Protein AF-A0A661YKF1-F1 (afdb_monomer_lite)

Secondary structure (DSSP, 8-state):
----------HHHHHHHHTTHHHHHHHHHHHHIIIIIIIHHHHHHTT---SS-HHHHHHHHHHHHHHHHHHHHHHHHHHHHHHHHH-TT--TTSSSS-HHHHHHHHHHHHHHHHHH-

Structure (mmCIF, N/CA/C/O backbone):
data_AF-A0A661YKF1-F1
#
_entry.id   AF-A0A661YKF1-F1
#
loop_
_atom_site.group_PDB
_atom_site.id
_atom_site.type_symbol
_atom_site.label_atom_id
_atom_site.label_alt_id
_atom_site.label_comp_id
_atom_site.label_asym_id
_atom_site.label_entity_id
_atom_site.label_seq_id
_atom_site.pdbx_PDB_ins_code
_atom_site.Cartn_x
_atom_site.Cartn_y
_atom_site.Cartn_z
_atom_site.occupancy
_atom_site.B_iso_or_equiv
_atom_site.auth_seq_id
_atom_site.auth_comp_id
_atom_site.auth_asym_id
_atom_site.auth_atom_id
_atom_site.pdbx_PDB_model_num
ATOM 1 N N . MET A 1 1 ? -16.168 24.202 39.001 1.00 38.59 1 MET A N 1
ATOM 2 C CA . MET A 1 1 ? -15.885 24.935 37.750 1.00 38.59 1 MET A CA 1
ATOM 3 C C . MET A 1 1 ? -15.503 23.914 36.685 1.00 38.59 1 MET A C 1
ATOM 5 O O . MET A 1 1 ? -14.381 23.431 36.672 1.00 38.59 1 MET A O 1
ATOM 9 N N . MET A 1 2 ? -16.495 23.472 35.905 1.00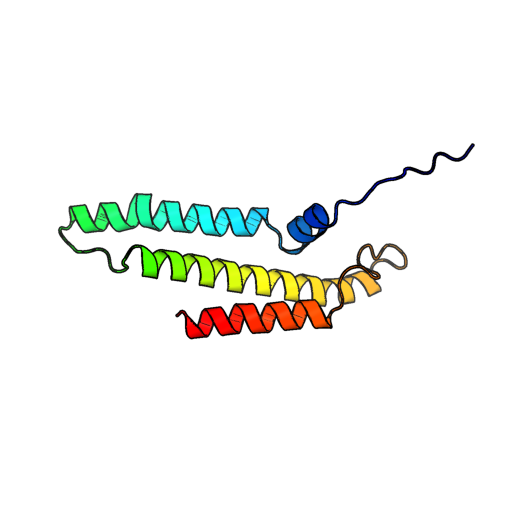 38.31 2 MET A N 1
ATOM 10 C CA . MET A 1 2 ? -16.339 22.544 34.778 1.00 38.31 2 MET A CA 1
ATOM 11 C C . MET A 1 2 ? -15.680 23.277 33.607 1.00 38.31 2 MET A C 1
ATOM 13 O O . MET A 1 2 ? -16.211 24.288 33.158 1.00 38.31 2 MET A O 1
ATOM 17 N N . MET A 1 3 ? -14.595 22.734 33.058 1.00 36.78 3 MET A N 1
ATOM 18 C CA . MET A 1 3 ? -14.245 22.964 31.657 1.00 36.78 3 MET A CA 1
ATOM 19 C C . MET A 1 3 ? -14.513 21.666 30.902 1.00 36.78 3 MET A C 1
ATOM 21 O O . MET A 1 3 ? -13.732 20.718 30.953 1.00 36.78 3 MET A O 1
ATOM 25 N N . LEU A 1 4 ? -15.662 21.615 30.230 1.00 48.91 4 LEU A N 1
ATOM 26 C CA . LEU A 1 4 ? -15.948 20.609 29.217 1.00 48.91 4 LEU A CA 1
ATOM 27 C C . LEU A 1 4 ? -15.014 20.883 28.032 1.00 48.91 4 LEU A C 1
ATOM 29 O O . LEU A 1 4 ? -15.245 21.803 27.248 1.00 48.91 4 LEU A O 1
ATOM 33 N N . SER A 1 5 ? -13.934 20.104 27.931 1.00 42.84 5 SER A N 1
ATOM 34 C CA . SER A 1 5 ? -13.080 20.063 26.744 1.00 42.84 5 SER A CA 1
ATOM 35 C C . SER A 1 5 ? -13.902 19.511 25.583 1.00 42.84 5 SER A C 1
ATOM 37 O O . SER A 1 5 ? -14.094 18.305 25.421 1.00 42.84 5 SER A O 1
ATOM 39 N N . ASN A 1 6 ? -14.450 20.439 24.808 1.00 51.69 6 ASN A N 1
ATOM 40 C CA . ASN A 1 6 ? -15.231 20.195 23.612 1.00 51.69 6 ASN A CA 1
ATOM 41 C C . ASN A 1 6 ? -14.275 19.801 22.471 1.00 51.69 6 ASN A C 1
ATOM 43 O O . ASN A 1 6 ? -13.967 20.585 21.575 1.00 51.69 6 ASN A O 1
ATOM 47 N N . GLY A 1 7 ? -13.731 18.587 22.541 1.00 47.41 7 GLY A N 1
ATOM 48 C CA . GLY A 1 7 ? -12.889 18.022 21.497 1.00 47.41 7 GLY A CA 1
ATOM 49 C C . GLY A 1 7 ? -13.755 17.456 20.381 1.00 47.41 7 GLY A C 1
ATOM 50 O O . GLY A 1 7 ? -14.139 16.288 20.439 1.00 47.41 7 GLY A O 1
ATOM 51 N N . ARG A 1 8 ? -14.048 18.253 19.343 1.00 51.28 8 ARG A N 1
ATOM 52 C CA . ARG A 1 8 ? -14.539 17.722 18.060 1.00 51.28 8 ARG A CA 1
ATOM 53 C C . ARG A 1 8 ? -13.501 16.729 17.532 1.00 51.28 8 ARG A C 1
ATOM 55 O O . ARG A 1 8 ? -12.512 17.096 16.905 1.00 51.28 8 ARG A O 1
ATOM 62 N N . SER A 1 9 ? -13.701 15.457 17.853 1.00 55.50 9 SER A N 1
ATOM 63 C CA . SER A 1 9 ? -12.900 14.350 17.356 1.00 55.50 9 SER A CA 1
ATOM 64 C C . SER A 1 9 ? -13.150 14.247 15.853 1.00 55.50 9 SER A C 1
ATOM 66 O O . SER A 1 9 ? -14.203 13.783 15.425 1.00 55.50 9 SER A O 1
ATOM 68 N N . ASN A 1 10 ? -12.208 14.748 15.051 1.00 57.06 10 ASN A N 1
ATOM 69 C CA . ASN A 1 10 ? -12.276 14.675 13.594 1.00 57.06 10 ASN A CA 1
ATOM 70 C C . ASN A 1 10 ? -12.328 13.198 13.178 1.00 57.06 10 ASN A C 1
ATOM 72 O O . ASN A 1 10 ? -11.313 12.507 13.275 1.00 57.06 10 ASN A O 1
ATOM 76 N N . SER A 1 11 ? -13.487 12.717 12.704 1.00 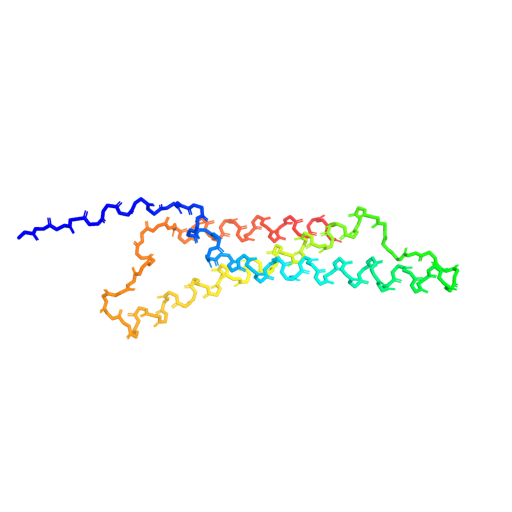59.69 11 SER A N 1
ATOM 77 C CA . SER A 1 11 ? -13.698 11.313 12.310 1.00 59.69 11 SER A CA 1
ATOM 78 C C . SER A 1 11 ? -12.582 10.774 11.412 1.00 59.69 11 SER A C 1
ATOM 80 O O . SER A 1 11 ? -12.149 9.642 11.594 1.00 59.69 11 SER A O 1
ATOM 82 N N . VAL A 1 12 ? -12.041 11.601 10.514 1.00 59.94 12 VAL A N 1
ATOM 83 C CA . VAL A 1 12 ? -10.937 11.244 9.607 1.00 59.94 12 VAL A CA 1
ATOM 84 C C . VAL A 1 12 ? -9.654 10.855 10.356 1.00 59.94 12 VAL A C 1
ATOM 86 O O . VAL A 1 12 ? -9.022 9.866 10.000 1.00 59.94 12 VAL A O 1
ATOM 89 N N . LYS A 1 13 ? -9.281 11.563 11.435 1.00 61.12 13 LYS A N 1
ATOM 90 C CA . LYS A 1 13 ? -8.098 11.209 12.248 1.00 61.12 13 LYS A CA 1
ATOM 91 C C . LYS A 1 13 ? -8.258 9.853 12.931 1.00 61.12 13 LYS A C 1
ATOM 93 O O . LYS A 1 13 ? -7.291 9.100 13.001 1.00 61.12 13 LYS A O 1
ATOM 98 N N . ASN A 1 14 ? -9.471 9.521 13.368 1.00 61.16 14 ASN A N 1
ATOM 99 C CA . ASN A 1 14 ? -9.746 8.226 13.989 1.00 61.16 14 ASN A CA 1
ATOM 100 C C . ASN A 1 14 ? -9.609 7.086 12.969 1.00 61.16 14 ASN A C 1
ATOM 102 O O . ASN A 1 14 ? -8.966 6.085 13.265 1.00 61.16 14 ASN A O 1
ATOM 106 N N . TRP A 1 15 ? -10.129 7.262 11.749 1.00 59.81 15 TRP A N 1
ATOM 107 C CA . TRP A 1 15 ? -9.975 6.282 10.667 1.00 59.81 15 TRP A CA 1
ATOM 108 C C . TRP A 1 15 ? -8.514 6.087 10.237 1.00 59.81 15 TRP A C 1
ATOM 110 O O . TRP A 1 15 ? -8.082 4.954 10.041 1.00 59.81 15 TRP A O 1
ATOM 120 N N . MET A 1 16 ? -7.726 7.164 10.152 1.00 59.78 16 MET A N 1
ATOM 121 C CA . MET A 1 16 ? -6.294 7.076 9.827 1.00 59.78 16 MET A CA 1
ATOM 122 C C . MET A 1 16 ? -5.485 6.340 10.906 1.00 59.78 16 MET A C 1
ATOM 124 O O . MET A 1 16 ? -4.537 5.627 10.579 1.00 59.78 16 MET A O 1
ATOM 128 N N . SER A 1 17 ? -5.859 6.485 12.180 1.00 61.97 17 SER A N 1
ATOM 129 C CA . SER A 1 17 ? -5.229 5.740 13.276 1.00 61.97 17 SER A CA 1
ATOM 130 C C . SER A 1 17 ? -5.600 4.255 13.253 1.00 61.97 17 SER A C 1
ATOM 132 O O . SER A 1 17 ? -4.727 3.419 13.461 1.00 61.97 17 SER A O 1
ATOM 134 N N . LEU A 1 18 ? -6.865 3.927 12.970 1.00 61.47 18 LEU A N 1
ATOM 135 C CA . LEU A 1 18 ? -7.368 2.546 12.906 1.00 61.47 18 LEU A CA 1
ATOM 136 C C . LEU A 1 18 ? -6.727 1.736 11.780 1.00 61.47 18 LEU A C 1
ATOM 138 O O . LEU A 1 18 ? -6.292 0.609 11.972 1.00 61.47 18 LEU A O 1
ATOM 142 N N . LEU A 1 19 ? -6.615 2.331 10.593 1.00 66.50 19 LEU A N 1
ATOM 143 C CA . LEU A 1 19 ? -5.994 1.675 9.440 1.00 66.50 19 LEU A CA 1
ATOM 144 C C . LEU A 1 19 ? -4.465 1.627 9.534 1.00 66.50 19 LEU A C 1
ATOM 146 O O . LEU A 1 19 ? -3.819 1.205 8.579 1.00 66.50 19 LEU A O 1
ATOM 150 N N . ARG A 1 20 ? -3.884 2.111 10.644 1.00 80.12 20 ARG A N 1
ATOM 151 C CA . ARG A 1 20 ? -2.441 2.311 10.815 1.00 80.12 20 ARG A CA 1
ATOM 152 C C . ARG A 1 20 ? -1.844 2.968 9.570 1.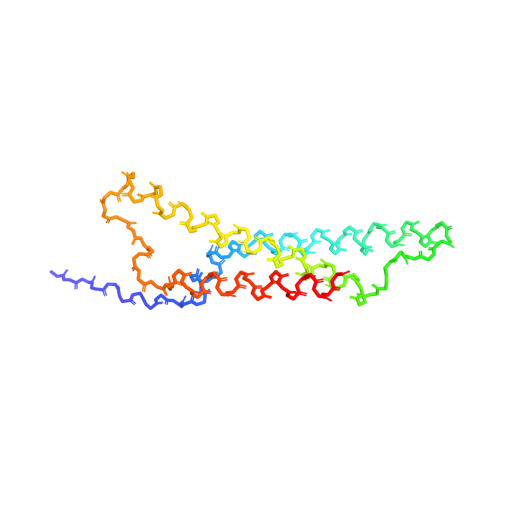00 80.12 20 ARG A C 1
ATOM 154 O O . ARG A 1 20 ? -0.874 2.483 8.995 1.00 80.12 20 ARG A O 1
ATOM 161 N N . PHE A 1 21 ? -2.449 4.079 9.144 1.00 78.12 21 PHE A N 1
ATOM 162 C CA . PHE A 1 21 ? -2.126 4.763 7.890 1.00 78.12 21 PHE A CA 1
ATOM 163 C C . PHE A 1 21 ? -0.621 5.021 7.673 1.00 78.12 21 PHE A C 1
ATOM 165 O O . PHE A 1 21 ? -0.167 4.812 6.548 1.00 78.12 21 PHE A O 1
ATOM 172 N N . PRO A 1 22 ? 0.186 5.389 8.697 1.00 84.94 22 PRO A N 1
ATOM 173 C CA . PRO A 1 22 ? 1.635 5.511 8.526 1.00 84.94 22 PRO A CA 1
ATOM 174 C C . PRO A 1 22 ? 2.289 4.232 7.990 1.00 84.94 22 PRO A C 1
ATOM 176 O O . PRO A 1 22 ? 3.159 4.305 7.128 1.00 84.94 22 PRO A O 1
ATOM 179 N N . ASN A 1 23 ? 1.826 3.059 8.423 1.00 88.31 23 ASN A N 1
ATOM 180 C CA . ASN A 1 23 ? 2.357 1.780 7.960 1.00 88.31 23 ASN A CA 1
ATOM 181 C C . ASN A 1 23 ? 1.978 1.515 6.499 1.00 88.31 23 ASN A C 1
ATOM 183 O O . ASN A 1 23 ? 2.814 1.071 5.718 1.00 88.31 23 ASN A O 1
ATOM 187 N N . LEU A 1 24 ? 0.741 1.833 6.104 1.00 90.06 24 LEU A N 1
ATOM 188 C CA . LEU A 1 24 ? 0.307 1.712 4.708 1.00 90.06 24 LEU A CA 1
ATOM 189 C C . LEU A 1 24 ? 1.104 2.648 3.790 1.00 90.06 24 LEU A C 1
ATOM 191 O O . LEU A 1 24 ? 1.512 2.246 2.703 1.00 90.06 24 LEU A O 1
ATOM 195 N N . ALA A 1 25 ? 1.389 3.870 4.244 1.00 91.19 25 ALA A N 1
ATOM 196 C CA . ALA A 1 25 ? 2.233 4.810 3.513 1.00 91.19 25 ALA A CA 1
ATOM 197 C C . ALA A 1 25 ? 3.669 4.284 3.346 1.00 91.19 25 ALA A C 1
ATOM 199 O O . ALA A 1 25 ? 4.240 4.413 2.264 1.00 91.19 25 ALA A O 1
ATOM 200 N N . ILE A 1 26 ? 4.232 3.640 4.375 1.00 93.50 26 ILE A N 1
ATOM 201 C CA . ILE A 1 26 ? 5.546 2.985 4.291 1.00 93.50 26 ILE A CA 1
ATOM 202 C C . ILE A 1 26 ? 5.524 1.856 3.253 1.00 93.50 26 ILE A C 1
ATOM 204 O O . ILE A 1 26 ? 6.453 1.759 2.454 1.00 93.50 26 ILE A O 1
ATOM 208 N N . ILE A 1 27 ? 4.470 1.036 3.207 1.00 94.56 27 ILE A N 1
ATOM 209 C CA . ILE A 1 27 ? 4.330 -0.037 2.205 1.00 94.56 27 ILE A CA 1
ATOM 210 C C . ILE A 1 27 ? 4.336 0.544 0.787 1.00 94.56 27 ILE A C 1
ATOM 212 O O . ILE A 1 27 ? 5.121 0.105 -0.051 1.00 94.56 27 ILE A O 1
ATOM 2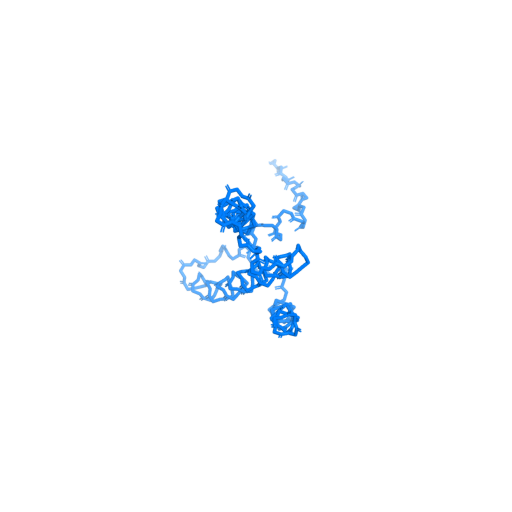16 N N . ILE A 1 28 ? 3.529 1.579 0.531 1.00 96.44 28 ILE A N 1
ATOM 217 C CA . ILE A 1 28 ? 3.493 2.256 -0.774 1.00 96.44 28 ILE A CA 1
ATOM 218 C C . ILE A 1 28 ? 4.879 2.802 -1.122 1.00 96.44 28 ILE A C 1
ATOM 220 O O . ILE A 1 28 ? 5.403 2.528 -2.201 1.00 96.44 28 ILE A O 1
ATOM 224 N N . LEU A 1 29 ? 5.489 3.558 -0.207 1.00 97.38 29 LEU A N 1
ATOM 225 C CA . LEU A 1 29 ? 6.776 4.203 -0.440 1.00 97.38 29 LEU A CA 1
ATOM 226 C C . LEU A 1 29 ? 7.869 3.176 -0.742 1.00 97.38 29 LEU A C 1
ATOM 228 O O . LEU A 1 29 ? 8.600 3.324 -1.715 1.00 97.38 29 LEU A O 1
ATOM 232 N N . THR A 1 30 ? 7.960 2.121 0.065 1.00 96.94 30 THR A N 1
ATOM 233 C CA . THR A 1 30 ? 8.955 1.059 -0.119 1.00 96.94 30 THR A CA 1
ATOM 234 C C . THR A 1 30 ? 8.740 0.307 -1.426 1.00 96.94 30 THR A C 1
ATOM 236 O O . THR A 1 30 ? 9.705 0.121 -2.164 1.00 96.94 30 THR A O 1
ATOM 239 N N . GLN A 1 31 ? 7.500 -0.045 -1.786 1.00 96.69 31 GLN A N 1
ATOM 240 C CA . GLN A 1 31 ? 7.225 -0.667 -3.083 1.00 96.69 31 GLN A CA 1
ATOM 241 C C . GLN A 1 31 ? 7.640 0.238 -4.243 1.00 96.69 31 GLN A C 1
ATOM 243 O O . GLN A 1 31 ? 8.329 -0.233 -5.144 1.00 96.69 31 GLN A O 1
ATOM 248 N N . TYR A 1 32 ? 7.293 1.529 -4.225 1.00 97.19 32 TYR A N 1
ATOM 249 C CA . TYR A 1 32 ? 7.683 2.458 -5.290 1.00 97.19 32 TYR A CA 1
ATOM 250 C C . TYR A 1 32 ? 9.198 2.679 -5.363 1.00 97.19 32 TYR A C 1
ATOM 252 O O . TYR A 1 32 ? 9.750 2.664 -6.464 1.00 97.19 32 TYR A O 1
ATOM 260 N N . LEU A 1 33 ? 9.880 2.833 -4.224 1.00 97.44 33 LEU A N 1
ATOM 261 C CA . LEU A 1 33 ? 11.338 2.975 -4.174 1.00 97.44 33 LEU A CA 1
ATOM 262 C C . LEU A 1 33 ? 12.040 1.733 -4.724 1.00 97.44 33 LEU A C 1
ATOM 264 O O . LEU A 1 33 ? 12.951 1.857 -5.535 1.00 97.44 33 LEU A O 1
ATOM 268 N N . LEU A 1 34 ? 11.592 0.536 -4.350 1.00 96.25 34 LEU A N 1
ATOM 269 C CA . LEU A 1 34 ? 12.155 -0.699 -4.889 1.00 96.25 34 LEU A CA 1
ATOM 270 C C . LEU A 1 34 ? 11.824 -0.854 -6.378 1.00 96.25 34 LEU A C 1
ATOM 272 O O . LEU A 1 34 ? 12.714 -1.114 -7.182 1.00 96.25 34 LEU A O 1
ATOM 276 N N . GLY A 1 35 ? 10.567 -0.651 -6.771 1.00 94.44 35 GLY A N 1
ATOM 277 C CA . GLY A 1 35 ? 10.097 -0.851 -8.141 1.00 94.44 35 GLY A CA 1
ATOM 278 C C . GLY A 1 35 ? 10.725 0.110 -9.151 1.00 94.44 35 GLY A C 1
ATOM 279 O O . GLY A 1 35 ? 11.225 -0.329 -10.187 1.00 94.44 35 GLY A O 1
ATOM 280 N N . TYR A 1 36 ? 10.718 1.411 -8.857 1.00 94.75 36 TYR A N 1
ATOM 281 C CA . TYR A 1 36 ? 11.226 2.452 -9.759 1.00 94.75 36 TYR A CA 1
ATOM 282 C C . TYR A 1 36 ? 12.656 2.891 -9.455 1.00 94.75 36 TYR A C 1
ATOM 284 O O . TYR A 1 36 ? 13.347 3.319 -10.374 1.00 94.75 36 TYR A O 1
ATOM 292 N N . GLY A 1 37 ? 13.104 2.793 -8.205 1.00 94.81 37 GLY A N 1
ATOM 293 C CA . GLY A 1 37 ? 14.453 3.198 -7.811 1.00 94.81 37 GLY A CA 1
ATOM 294 C C . GLY A 1 37 ? 15.502 2.102 -7.978 1.00 94.81 37 GLY A C 1
ATOM 295 O O . GLY A 1 37 ? 16.667 2.427 -8.174 1.00 94.81 37 GLY A O 1
ATOM 296 N N . ILE A 1 38 ? 15.112 0.821 -7.935 1.00 94.62 38 ILE A N 1
ATOM 297 C CA . ILE A 1 38 ? 16.063 -0.302 -7.996 1.00 94.62 38 ILE A CA 1
ATOM 298 C C . ILE A 1 38 ? 15.746 -1.251 -9.152 1.00 94.62 38 ILE A C 1
ATOM 300 O O . ILE A 1 38 ? 16.540 -1.373 -10.081 1.00 94.62 38 ILE A O 1
ATOM 304 N N . ILE A 1 39 ? 14.580 -1.900 -9.131 1.00 93.38 39 ILE A N 1
ATOM 305 C CA . ILE A 1 39 ? 14.248 -3.010 -10.034 1.00 93.38 39 ILE A CA 1
ATOM 306 C C . ILE A 1 39 ? 14.220 -2.542 -11.490 1.00 93.38 39 ILE A C 1
ATOM 308 O O . ILE A 1 39 ? 14.967 -3.069 -12.310 1.00 93.38 39 ILE A O 1
ATOM 312 N N . ARG A 1 40 ? 13.399 -1.538 -11.831 1.00 93.75 40 ARG A N 1
ATOM 313 C CA . ARG A 1 40 ? 13.315 -1.028 -13.211 1.00 93.75 40 ARG A CA 1
ATOM 314 C C . ARG A 1 40 ? 14.672 -0.556 -13.751 1.00 93.75 40 ARG A C 1
ATOM 316 O O . ARG A 1 40 ? 15.030 -1.023 -14.830 1.00 93.75 40 ARG A O 1
ATOM 323 N N . PRO A 1 41 ? 15.431 0.313 -13.051 1.00 92.88 41 PRO A N 1
ATOM 324 C CA . PRO A 1 41 ? 16.759 0.716 -13.504 1.00 92.88 41 PRO A CA 1
ATOM 325 C C . PRO A 1 41 ? 17.688 -0.474 -13.743 1.00 92.88 41 PRO A C 1
ATOM 327 O O . PRO A 1 41 ? 18.313 -0.548 -14.795 1.00 92.88 41 PRO A O 1
ATOM 330 N N . MET A 1 42 ? 17.727 -1.434 -12.816 1.00 94.25 42 MET A N 1
ATOM 331 C CA . MET A 1 42 ? 18.580 -2.618 -12.929 1.00 94.25 42 MET A CA 1
ATOM 332 C C . MET A 1 42 ? 18.231 -3.472 -14.156 1.00 94.25 42 MET A C 1
ATOM 334 O O . MET A 1 42 ? 19.129 -3.961 -14.835 1.00 94.25 42 MET A O 1
ATOM 338 N N . MET A 1 43 ? 16.946 -3.613 -14.493 1.00 92.81 43 MET A N 1
ATOM 339 C CA . MET A 1 43 ? 16.530 -4.357 -15.690 1.00 92.81 43 MET A CA 1
ATOM 340 C C . MET A 1 43 ? 16.869 -3.626 -16.988 1.00 92.81 43 MET A C 1
ATOM 342 O O . MET A 1 43 ? 17.361 -4.245 -17.929 1.00 92.81 43 MET A O 1
ATOM 346 N N . LEU A 1 44 ? 16.686 -2.303 -17.020 1.00 91.19 44 LEU A N 1
ATOM 347 C CA . LEU A 1 44 ? 17.066 -1.483 -18.172 1.00 91.19 44 LEU A CA 1
ATOM 348 C C . LEU A 1 44 ? 18.581 -1.526 -18.428 1.00 91.19 44 LEU A C 1
ATOM 350 O O . LEU A 1 44 ? 18.994 -1.589 -19.585 1.00 91.19 44 LEU A O 1
ATOM 354 N N . MET A 1 45 ? 19.400 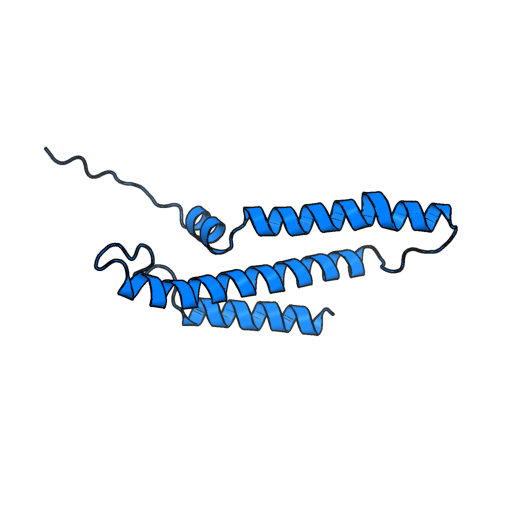-1.564 -17.367 1.00 93.56 45 MET A N 1
ATOM 355 C CA . MET A 1 45 ? 20.854 -1.761 -17.473 1.00 93.56 45 MET A CA 1
ATOM 356 C C . MET A 1 45 ? 21.224 -3.121 -18.077 1.00 93.56 45 MET A C 1
ATOM 358 O O . MET A 1 45 ? 22.242 -3.228 -18.749 1.00 93.56 45 MET A O 1
ATOM 362 N N . GLN A 1 46 ? 20.399 -4.147 -17.867 1.00 94.56 46 GLN A N 1
ATOM 363 C CA . GLN A 1 46 ? 20.572 -5.472 -18.472 1.00 94.56 46 GLN A CA 1
ATOM 364 C C . GLN A 1 46 ? 19.907 -5.596 -19.853 1.00 94.56 46 GLN A C 1
ATOM 366 O O . GLN A 1 46 ? 19.878 -6.686 -20.416 1.00 94.56 46 GLN A O 1
ATOM 371 N N . HIS A 1 47 ? 19.359 -4.504 -20.400 1.00 92.69 47 HIS A N 1
ATOM 372 C CA . HIS A 1 47 ? 18.588 -4.489 -21.650 1.00 92.69 47 HIS A CA 1
ATOM 373 C C . HIS A 1 47 ? 17.373 -5.432 -21.645 1.00 92.69 47 HIS A C 1
ATOM 375 O O . HIS A 1 47 ? 16.914 -5.887 -22.692 1.00 92.69 47 HIS A O 1
ATOM 381 N N . VAL A 1 48 ? 16.820 -5.695 -20.459 1.00 93.31 48 VAL A N 1
ATOM 382 C CA . VAL A 1 48 ? 15.621 -6.511 -20.266 1.00 93.31 48 VAL A CA 1
ATOM 383 C C . VAL A 1 48 ? 14.436 -5.596 -19.971 1.00 93.31 48 VAL A C 1
ATOM 385 O O . VAL A 1 48 ? 14.527 -4.647 -19.187 1.00 93.31 48 VAL A O 1
ATOM 388 N N . ALA A 1 49 ? 13.296 -5.883 -20.596 1.00 89.12 49 ALA A N 1
ATOM 389 C CA . ALA A 1 49 ? 12.064 -5.160 -20.321 1.00 89.12 49 ALA A CA 1
ATOM 390 C C . ALA A 1 49 ? 11.606 -5.405 -18.867 1.00 89.12 49 ALA A C 1
ATOM 392 O O . ALA A 1 49 ? 11.640 -6.545 -18.399 1.00 89.12 49 ALA A O 1
ATOM 393 N N . PRO A 1 50 ? 11.139 -4.371 -18.142 1.00 88.19 50 PRO A N 1
ATOM 394 C CA . PRO A 1 50 ? 10.582 -4.560 -16.810 1.00 88.19 50 PRO A CA 1
ATOM 395 C C . PRO A 1 50 ? 9.406 -5.549 -16.817 1.00 88.19 50 PRO A C 1
ATOM 397 O O . PRO A 1 50 ? 8.563 -5.474 -17.712 1.00 88.19 50 PRO A O 1
ATOM 400 N N . PRO A 1 51 ? 9.275 -6.411 -15.793 1.00 80.81 51 PRO A N 1
ATOM 401 C CA . PRO A 1 51 ? 8.293 -7.495 -15.764 1.00 80.81 51 PRO A CA 1
ATOM 402 C C . PRO A 1 51 ? 6.855 -6.988 -15.673 1.00 80.81 51 PRO A C 1
ATOM 404 O O . PRO A 1 51 ? 5.922 -7.679 -16.066 1.00 80.81 51 PRO A O 1
ATOM 407 N N . LEU A 1 52 ? 6.662 -5.780 -15.139 1.00 88.12 52 LEU A N 1
ATOM 408 C CA . LEU A 1 52 ? 5.352 -5.171 -14.964 1.00 88.12 52 LEU A CA 1
ATOM 409 C C . LEU A 1 52 ? 5.302 -3.829 -15.687 1.00 88.12 52 LEU A C 1
ATOM 411 O O . LEU A 1 52 ? 6.190 -2.985 -15.537 1.00 88.12 52 LEU A O 1
ATOM 415 N N . GLY A 1 53 ? 4.216 -3.590 -16.422 1.00 90.12 53 GLY A N 1
ATOM 416 C CA . GLY A 1 53 ? 3.854 -2.254 -16.891 1.00 90.12 53 GLY A CA 1
ATOM 417 C C . GLY A 1 53 ? 3.527 -1.316 -15.723 1.00 90.12 53 GLY A C 1
ATOM 418 O O . GLY A 1 53 ? 3.344 -1.752 -14.586 1.00 90.12 53 GLY A O 1
ATOM 419 N N . HIS A 1 54 ? 3.452 -0.011 -15.989 1.00 90.81 54 HIS A N 1
ATOM 420 C CA . HIS A 1 54 ? 3.131 0.986 -14.957 1.00 90.81 54 HIS A CA 1
ATOM 421 C C . HIS A 1 54 ? 1.779 0.711 -14.283 1.00 90.81 54 HIS A C 1
ATOM 423 O O . HIS A 1 54 ? 1.672 0.804 -13.063 1.00 90.81 54 HIS A O 1
ATOM 429 N N . LEU A 1 55 ? 0.780 0.312 -15.077 1.00 89.62 55 LEU A N 1
ATOM 430 C CA . LEU A 1 55 ? -0.568 0.006 -14.602 1.00 89.62 55 LEU A CA 1
ATOM 431 C C . LEU A 1 55 ? -0.598 -1.266 -13.742 1.00 89.62 55 LEU A C 1
ATOM 433 O O . LEU A 1 55 ? -1.108 -1.225 -12.628 1.00 89.62 55 LEU A O 1
ATOM 437 N N . ASN A 1 56 ? 0.033 -2.355 -14.191 1.00 88.12 56 ASN A N 1
ATOM 438 C CA . ASN A 1 56 ? 0.103 -3.599 -13.411 1.00 88.12 56 ASN A CA 1
ATOM 439 C C . ASN A 1 56 ? 0.875 -3.403 -12.100 1.00 88.12 56 ASN A C 1
ATOM 441 O O . ASN A 1 56 ? 0.510 -3.961 -11.070 1.00 88.12 56 ASN A O 1
ATOM 445 N N . PHE A 1 57 ? 1.918 -2.568 -12.113 1.00 93.06 57 PHE A N 1
ATOM 446 C CA . PHE A 1 57 ? 2.636 -2.210 -10.895 1.00 93.06 57 PHE A CA 1
ATOM 447 C C . PHE A 1 57 ? 1.766 -1.392 -9.926 1.00 93.06 57 PHE A C 1
ATOM 449 O O . PHE A 1 57 ? 1.781 -1.654 -8.728 1.00 93.06 57 PHE A O 1
ATOM 456 N N . LEU A 1 58 ? 0.978 -0.433 -10.424 1.00 91.00 58 LEU A N 1
ATOM 457 C CA . LEU A 1 58 ? 0.028 0.314 -9.595 1.00 91.00 58 LEU A CA 1
ATOM 458 C C . LEU A 1 58 ? -1.016 -0.620 -8.965 1.00 91.00 58 LEU A C 1
ATOM 460 O O . LEU A 1 58 ? -1.278 -0.515 -7.769 1.00 91.00 58 LEU A O 1
ATOM 464 N N . ILE A 1 59 ? -1.570 -1.552 -9.746 1.00 87.94 59 ILE A N 1
ATOM 465 C CA . ILE A 1 59 ? -2.512 -2.562 -9.248 1.00 87.94 59 ILE A CA 1
ATOM 466 C C . ILE A 1 59 ? -1.866 -3.402 -8.143 1.00 87.94 59 ILE A C 1
ATOM 468 O O . ILE A 1 59 ? -2.461 -3.557 -7.081 1.00 87.94 59 ILE A O 1
ATOM 472 N N . LEU A 1 60 ? -0.630 -3.868 -8.344 1.00 90.50 60 LEU A N 1
ATOM 473 C CA . LEU A 1 60 ? 0.113 -4.627 -7.336 1.00 90.50 60 LEU A CA 1
ATOM 474 C C . LEU A 1 60 ? 0.252 -3.852 -6.016 1.00 90.50 60 LEU A C 1
ATOM 476 O O . LEU A 1 60 ? 0.027 -4.410 -4.939 1.00 90.50 60 LEU A O 1
ATOM 480 N N . VAL A 1 61 ? 0.599 -2.564 -6.083 1.00 93.69 61 VAL A N 1
ATOM 481 C CA . VAL A 1 61 ? 0.698 -1.713 -4.888 1.00 93.69 61 VAL A CA 1
ATOM 482 C C . VAL A 1 61 ? -0.663 -1.592 -4.202 1.00 93.69 61 VAL A C 1
ATOM 484 O O . VAL A 1 61 ? -0.754 -1.783 -2.990 1.00 93.69 61 VAL A O 1
ATOM 487 N N . LEU A 1 62 ? -1.733 -1.340 -4.961 1.00 87.06 62 LEU A N 1
ATOM 488 C CA . LEU A 1 62 ? -3.088 -1.236 -4.413 1.00 87.06 62 LEU A CA 1
ATOM 489 C C . LEU A 1 62 ? -3.520 -2.531 -3.718 1.00 87.06 62 LEU A C 1
ATOM 491 O O . LEU A 1 62 ? -3.960 -2.476 -2.574 1.00 87.06 62 LEU A O 1
ATOM 495 N N . VAL A 1 63 ? -3.316 -3.685 -4.358 1.00 86.06 63 VAL A N 1
ATOM 496 C CA . VAL A 1 63 ? -3.566 -5.020 -3.787 1.00 86.06 63 VAL A CA 1
ATOM 497 C C . VAL A 1 63 ? -2.820 -5.197 -2.464 1.00 86.06 63 VAL A C 1
ATOM 499 O O . VAL A 1 63 ? -3.406 -5.612 -1.465 1.00 86.06 63 VAL A O 1
ATOM 502 N N . THR A 1 64 ? -1.542 -4.824 -2.424 1.00 89.69 64 THR A N 1
ATOM 503 C CA . THR A 1 64 ? -0.703 -4.970 -1.225 1.00 89.69 64 THR A CA 1
ATOM 504 C C . THR A 1 64 ? -1.220 -4.106 -0.071 1.00 89.69 64 THR A C 1
ATOM 506 O O . THR A 1 64 ? -1.362 -4.578 1.058 1.00 89.69 64 THR A O 1
ATOM 509 N N . VAL A 1 65 ? -1.557 -2.845 -0.355 1.00 89.44 65 VAL A N 1
ATOM 510 C CA . VAL A 1 65 ? -2.118 -1.903 0.626 1.00 89.44 65 VAL A CA 1
ATOM 511 C C . VAL A 1 65 ? -3.471 -2.381 1.140 1.00 89.44 65 VAL A C 1
ATOM 513 O O . VAL A 1 65 ? -3.752 -2.287 2.331 1.00 89.44 65 VAL A O 1
ATOM 516 N N . PHE A 1 66 ? -4.302 -2.913 0.253 1.00 83.00 66 PHE A N 1
ATOM 517 C CA . PHE A 1 66 ? -5.622 -3.453 0.548 1.00 83.00 66 PHE A CA 1
ATOM 518 C C . PHE A 1 66 ? -5.567 -4.662 1.481 1.00 83.00 66 PHE A C 1
ATOM 520 O O . PHE A 1 66 ? -6.275 -4.687 2.491 1.00 83.00 66 PHE A O 1
ATOM 527 N N . ILE A 1 67 ? -4.670 -5.610 1.212 1.00 82.75 67 ILE A N 1
ATOM 528 C CA . ILE A 1 67 ? -4.433 -6.762 2.088 1.00 82.75 67 ILE A CA 1
ATOM 529 C C . ILE A 1 67 ? -3.926 -6.292 3.459 1.00 82.75 67 ILE A C 1
ATOM 531 O O . ILE A 1 67 ? -4.465 -6.708 4.487 1.00 82.75 67 ILE A O 1
ATOM 535 N N . ALA A 1 68 ? -2.949 -5.379 3.497 1.00 86.12 68 ALA A N 1
ATOM 536 C CA . ALA A 1 68 ? -2.401 -4.849 4.747 1.00 86.12 68 ALA A CA 1
ATOM 537 C C . ALA A 1 68 ? -3.454 -4.094 5.578 1.00 86.12 68 ALA A C 1
ATOM 539 O O . ALA A 1 68 ? -3.581 -4.323 6.782 1.00 86.12 68 ALA A O 1
ATOM 540 N N . ALA A 1 69 ? -4.260 -3.245 4.935 1.00 82.19 69 ALA A N 1
ATOM 541 C CA . ALA A 1 69 ? -5.357 -2.527 5.575 1.00 82.19 69 ALA A CA 1
ATOM 542 C C . ALA A 1 69 ? -6.409 -3.496 6.134 1.00 82.19 69 ALA A C 1
ATOM 544 O O . ALA A 1 69 ? -6.861 -3.330 7.265 1.00 82.19 69 ALA A O 1
ATOM 545 N N . GLY A 1 70 ? -6.757 -4.543 5.379 1.00 77.88 70 GLY A N 1
ATOM 546 C CA . GLY A 1 70 ? -7.645 -5.607 5.841 1.00 77.88 70 GLY A CA 1
ATOM 547 C C . GLY A 1 70 ? -7.096 -6.352 7.061 1.00 77.88 70 GLY A C 1
ATOM 548 O O . GLY A 1 70 ? -7.834 -6.593 8.017 1.00 77.88 70 GLY A O 1
ATOM 549 N N . GLY A 1 71 ? -5.794 -6.649 7.064 1.00 79.38 71 GLY A N 1
ATOM 550 C CA . GLY A 1 71 ? -5.095 -7.238 8.205 1.00 79.38 71 GLY A CA 1
ATOM 551 C C . GLY A 1 71 ? -5.157 -6.354 9.452 1.00 79.38 71 GLY A C 1
ATOM 552 O O . GLY A 1 71 ? -5.446 -6.856 10.535 1.00 79.38 71 GLY A O 1
ATOM 553 N N . TYR A 1 72 ? -4.975 -5.037 9.310 1.00 80.75 72 TYR A N 1
ATOM 554 C CA . TYR A 1 72 ? -5.111 -4.103 10.433 1.00 80.75 72 TYR A CA 1
ATOM 555 C C . TYR A 1 72 ? -6.539 -4.023 10.968 1.00 80.75 72 TYR A C 1
ATOM 557 O O . TYR A 1 72 ? -6.722 -4.042 12.181 1.00 80.75 72 TYR A O 1
ATOM 565 N N . ILE A 1 73 ? -7.546 -4.023 10.090 1.00 74.00 73 ILE A N 1
ATOM 566 C CA . ILE A 1 73 ? -8.960 -4.035 10.488 1.00 74.00 73 ILE A CA 1
ATOM 567 C C . ILE A 1 73 ? -9.299 -5.295 11.300 1.00 74.00 73 ILE A C 1
ATOM 569 O O . ILE A 1 73 ? -9.970 -5.203 12.328 1.00 74.00 73 ILE A O 1
ATOM 573 N N . ILE A 1 74 ? -8.845 -6.473 10.856 1.00 70.81 74 ILE A N 1
ATOM 574 C CA . ILE A 1 74 ? -9.073 -7.735 11.575 1.00 70.81 74 ILE A CA 1
ATOM 575 C C . ILE A 1 74 ? -8.289 -7.768 12.888 1.00 70.81 74 ILE A C 1
ATOM 577 O O . ILE A 1 74 ? -8.835 -8.192 13.905 1.00 70.81 74 ILE A O 1
ATOM 581 N N . ASN A 1 75 ? -7.037 -7.309 12.886 1.00 73.06 75 ASN A N 1
ATOM 582 C CA . ASN A 1 75 ? -6.221 -7.282 14.094 1.00 73.06 75 ASN A CA 1
ATOM 583 C C . ASN A 1 75 ? -6.866 -6.406 15.175 1.00 73.06 75 ASN A C 1
ATOM 585 O O . ASN A 1 75 ? -7.023 -6.859 16.301 1.00 73.06 75 ASN A O 1
ATOM 589 N N . ASP A 1 76 ? -7.334 -5.207 14.822 1.00 69.94 76 ASP A N 1
ATOM 590 C CA . ASP A 1 76 ? -8.078 -4.351 15.753 1.00 69.94 76 ASP A CA 1
ATOM 591 C C . ASP A 1 76 ? -9.400 -4.998 16.207 1.00 69.94 76 ASP A C 1
ATOM 593 O O . ASP A 1 76 ? -9.801 -4.839 17.358 1.00 69.94 76 ASP A O 1
ATOM 597 N N . HIS A 1 77 ? -10.076 -5.776 15.351 1.00 66.50 77 HIS A N 1
ATOM 598 C CA . HIS A 1 77 ? -11.286 -6.506 15.743 1.00 66.50 77 HIS A CA 1
ATOM 599 C C . HIS A 1 77 ? -11.019 -7.558 16.833 1.00 66.50 77 HIS A C 1
ATOM 601 O O . HIS A 1 77 ? -11.795 -7.665 17.787 1.00 66.50 77 HIS A O 1
ATOM 607 N N . PHE A 1 78 ? -9.937 -8.329 16.706 1.00 62.56 78 PHE A N 1
ATOM 608 C CA . PHE A 1 78 ? -9.553 -9.320 17.712 1.00 62.56 78 PHE A CA 1
ATOM 609 C C . PHE A 1 78 ? -8.940 -8.674 18.964 1.00 62.56 78 PHE A C 1
ATOM 611 O O . PHE A 1 78 ? -9.244 -9.116 20.074 1.00 62.56 78 PHE A O 1
ATOM 618 N N . ASP A 1 79 ? -8.176 -7.590 18.816 1.00 59.75 79 ASP A N 1
ATOM 619 C CA . ASP A 1 79 ? -7.583 -6.859 19.941 1.00 59.75 79 ASP A CA 1
ATOM 620 C C . ASP A 1 79 ? -8.644 -6.154 20.802 1.00 59.75 79 ASP A C 1
ATOM 622 O O . ASP A 1 79 ? -8.526 -6.168 22.025 1.00 59.75 79 ASP A O 1
ATOM 626 N N . VAL A 1 80 ? -9.762 -5.678 20.229 1.00 57.81 80 VAL A N 1
ATOM 627 C CA . VAL A 1 80 ? -10.917 -5.168 21.004 1.00 57.81 80 VAL A CA 1
ATOM 628 C C . VAL A 1 80 ? -11.462 -6.211 21.986 1.00 57.81 80 VAL A C 1
ATOM 630 O O . VAL A 1 80 ? -11.852 -5.866 23.102 1.00 57.81 80 VAL A O 1
ATOM 633 N N . ASN A 1 81 ? -11.492 -7.494 21.610 1.00 52.69 81 ASN A N 1
ATOM 634 C CA . ASN A 1 81 ? -11.976 -8.558 22.495 1.00 52.69 81 ASN A CA 1
ATOM 635 C C . ASN A 1 81 ? -10.974 -8.901 23.609 1.00 52.69 81 ASN A C 1
ATOM 637 O O . ASN A 1 81 ? -11.395 -9.283 24.706 1.00 52.69 81 ASN A O 1
ATOM 641 N N . THR A 1 82 ? -9.675 -8.747 23.350 1.00 50.44 82 THR A N 1
ATOM 642 C CA . THR A 1 82 ? -8.605 -8.995 24.328 1.00 50.44 82 THR A CA 1
ATOM 643 C C . THR A 1 82 ? -8.465 -7.825 25.308 1.00 50.44 82 THR A C 1
ATOM 645 O O . THR A 1 82 ? -8.399 -8.041 26.521 1.00 50.44 82 THR A O 1
ATOM 648 N N . ASP A 1 83 ? -8.557 -6.584 24.824 1.00 50.12 83 ASP A N 1
ATOM 649 C CA . ASP A 1 83 ? -8.550 -5.374 25.656 1.00 50.12 83 ASP A CA 1
ATOM 650 C C . ASP A 1 83 ? -9.783 -5.280 26.567 1.00 50.12 83 ASP A C 1
ATOM 652 O O . ASP A 1 83 ? -9.675 -4.809 27.704 1.00 50.12 83 ASP A O 1
ATOM 656 N N . ARG A 1 84 ? -10.929 -5.841 26.144 1.00 50.78 84 ARG A N 1
ATOM 657 C CA . ARG A 1 84 ? -12.144 -5.938 26.974 1.00 50.78 84 ARG A CA 1
ATOM 658 C C . ARG A 1 84 ? -11.934 -6.749 28.256 1.00 50.78 84 ARG A C 1
ATOM 660 O O . ARG A 1 84 ? -12.644 -6.523 29.232 1.00 50.78 84 ARG A O 1
ATOM 667 N N . LYS A 1 85 ? -10.984 -7.693 28.266 1.00 50.38 85 LYS A N 1
ATOM 668 C CA . LYS A 1 85 ? -10.613 -8.457 29.469 1.00 50.38 85 LYS A CA 1
ATOM 669 C C . LYS A 1 85 ? -9.572 -7.739 30.333 1.00 50.38 85 LYS A C 1
ATOM 671 O O . LYS A 1 85 ? -9.614 -7.898 31.547 1.00 50.38 85 LYS A O 1
ATOM 676 N N . ASN A 1 86 ? -8.670 -6.953 29.738 1.00 47.81 86 ASN A N 1
ATOM 677 C CA . ASN A 1 86 ? -7.533 -6.350 30.446 1.00 47.81 86 ASN A CA 1
ATOM 678 C C . ASN A 1 86 ? -7.782 -4.933 31.003 1.00 47.81 86 ASN A C 1
ATOM 680 O O . ASN A 1 86 ? -7.073 -4.525 31.923 1.00 47.81 86 ASN A O 1
ATOM 684 N N . LYS A 1 87 ? -8.770 -4.167 30.513 1.00 44.66 87 LYS A N 1
ATOM 685 C CA . LYS A 1 87 ? -9.142 -2.851 31.080 1.00 44.66 87 LYS A CA 1
ATOM 686 C C . LYS A 1 87 ? -10.658 -2.645 31.101 1.00 44.66 87 LYS A C 1
ATOM 688 O O . LYS A 1 87 ? -11.235 -2.089 30.169 1.00 44.66 87 LYS A O 1
ATOM 693 N N . ALA A 1 88 ? -11.302 -3.009 32.210 1.00 44.00 88 ALA A N 1
ATOM 694 C CA . ALA A 1 88 ? -12.676 -2.593 32.489 1.00 44.00 88 ALA A CA 1
ATOM 695 C C . ALA A 1 88 ? -12.753 -1.048 32.536 1.00 44.00 88 ALA A C 1
ATOM 697 O O . ALA A 1 88 ? -12.217 -0.426 33.449 1.00 44.00 88 ALA A O 1
ATOM 698 N N . GLY A 1 89 ? -13.380 -0.423 31.531 1.00 49.44 89 GLY A N 1
ATOM 699 C CA . GLY A 1 89 ? -13.728 1.008 31.551 1.00 49.44 89 GLY A CA 1
ATOM 700 C C . GLY A 1 89 ? -12.907 1.962 30.669 1.00 49.44 89 GLY A C 1
ATOM 701 O O . GLY A 1 89 ? -13.066 3.173 30.802 1.00 49.44 89 GLY A O 1
ATOM 702 N N . LYS A 1 90 ? -12.050 1.481 29.755 1.00 41.00 90 LYS A N 1
ATOM 703 C CA . LYS A 1 90 ? -11.335 2.342 28.778 1.00 41.00 90 LYS A CA 1
ATOM 704 C C . LYS A 1 90 ? -11.449 1.862 27.328 1.00 41.00 90 LYS A C 1
ATOM 706 O O . LYS A 1 90 ? -10.529 2.035 26.532 1.00 41.00 90 LYS A O 1
ATOM 711 N N . ASN A 1 91 ? -12.598 1.308 26.955 1.00 42.59 91 ASN A N 1
ATOM 712 C CA . ASN A 1 91 ? -12.870 0.957 25.566 1.00 42.59 91 ASN A CA 1
ATOM 713 C C . ASN A 1 91 ? -13.151 2.232 24.754 1.00 42.59 91 ASN A C 1
ATOM 715 O O . ASN A 1 91 ? -14.296 2.607 24.527 1.00 42.59 91 ASN A O 1
ATOM 719 N N . MET A 1 92 ? -12.105 2.897 24.256 1.00 46.31 92 MET A N 1
ATOM 720 C CA . MET A 1 92 ? -12.221 4.000 23.280 1.00 46.31 92 MET A CA 1
ATOM 721 C C . MET A 1 92 ? -12.845 3.569 21.934 1.00 46.31 92 MET A C 1
ATOM 723 O O . MET A 1 92 ? -13.045 4.407 21.053 1.00 46.31 92 MET A O 1
ATOM 727 N N . LEU A 1 93 ? -13.180 2.282 21.790 1.00 47.25 93 LEU A N 1
ATOM 728 C CA . LEU A 1 93 ? -13.852 1.677 20.641 1.00 47.25 93 LEU A CA 1
ATOM 729 C C . LEU A 1 93 ? -15.289 1.218 20.939 1.00 47.25 93 LEU A C 1
ATOM 731 O O . LEU A 1 93 ? -15.931 0.639 20.063 1.00 47.25 93 LEU A O 1
ATOM 735 N N . GLU A 1 94 ? -15.842 1.522 22.119 1.00 42.25 94 GLU A N 1
ATOM 736 C CA . GLU A 1 94 ? -17.292 1.450 22.311 1.00 42.25 94 GLU A CA 1
ATOM 737 C C . GLU A 1 94 ? -17.973 2.504 21.420 1.00 42.25 94 GLU A C 1
ATOM 739 O O . GLU A 1 94 ? -18.039 3.692 21.729 1.00 42.25 94 GLU A O 1
ATOM 744 N N . GLY A 1 95 ? -18.456 2.059 20.255 1.00 49.09 95 GLY A N 1
ATOM 745 C CA . GLY A 1 95 ? -19.561 2.711 19.552 1.00 49.09 95 GLY A CA 1
ATOM 746 C C . GLY A 1 95 ? -19.255 3.531 18.297 1.00 49.09 95 GLY A C 1
ATOM 747 O O . GLY A 1 95 ? -20.185 4.139 17.777 1.00 49.09 95 GLY A O 1
ATOM 748 N N . LYS A 1 96 ? -18.025 3.574 17.761 1.00 52.72 96 LYS A N 1
ATOM 749 C CA . LYS A 1 96 ? -17.743 4.450 16.595 1.00 52.72 96 LYS A CA 1
ATOM 750 C C . LYS A 1 96 ? -17.778 3.777 15.220 1.00 52.72 96 LYS A C 1
ATOM 752 O O . LYS A 1 96 ? -18.103 4.455 14.250 1.00 52.72 96 LYS A O 1
ATOM 757 N N . ILE A 1 97 ? -17.499 2.476 15.104 1.00 53.28 97 ILE A N 1
ATOM 758 C CA . ILE A 1 97 ? -17.581 1.744 13.825 1.00 53.28 97 ILE A CA 1
ATOM 759 C C . ILE A 1 97 ? -18.179 0.364 14.086 1.00 53.28 97 ILE A C 1
ATOM 761 O O . ILE A 1 97 ? -17.672 -0.393 14.908 1.00 53.28 97 ILE A O 1
ATOM 765 N N . SER A 1 98 ? -19.271 0.026 13.393 1.00 61.47 98 SER A N 1
ATOM 766 C CA . SER A 1 98 ? -19.875 -1.297 13.548 1.00 61.47 98 SER A CA 1
ATOM 767 C C . SER A 1 98 ? -18.965 -2.373 12.949 1.00 61.47 98 SER A C 1
ATOM 769 O O . SER A 1 98 ? -18.498 -2.250 11.814 1.00 61.47 98 SER A O 1
ATOM 771 N N . VAL A 1 99 ? -18.771 -3.465 13.690 1.00 59.56 99 VAL A N 1
ATOM 772 C CA . VAL A 1 99 ? -18.046 -4.675 13.253 1.00 59.56 99 VAL A CA 1
ATOM 773 C C . VAL A 1 99 ? -18.504 -5.143 11.864 1.00 59.56 99 VAL A C 1
ATOM 775 O O . VAL A 1 99 ? -17.710 -5.582 11.037 1.00 59.56 99 VAL A O 1
ATOM 778 N N . ARG A 1 100 ? -19.796 -4.974 11.568 1.00 62.12 100 ARG A N 1
ATOM 779 C CA . ARG A 1 100 ? -20.407 -5.332 10.285 1.00 62.12 100 ARG A CA 1
ATOM 780 C C . ARG A 1 100 ? -19.890 -4.486 9.113 1.00 62.12 100 ARG A C 1
ATOM 782 O O . ARG A 1 100 ? -19.754 -5.013 8.014 1.00 62.12 100 ARG A O 1
ATOM 789 N N . ILE A 1 101 ? -19.596 -3.202 9.329 1.00 66.31 101 ILE A N 1
ATOM 790 C CA . ILE A 1 101 ? -19.018 -2.319 8.301 1.00 66.31 101 ILE A CA 1
ATOM 791 C C . ILE A 1 101 ? -17.545 -2.671 8.073 1.00 66.31 101 ILE A C 1
ATOM 793 O O . ILE A 1 101 ? -17.130 -2.774 6.924 1.00 66.31 101 ILE A O 1
ATOM 797 N N . ALA A 1 102 ? -16.785 -2.927 9.140 1.00 61.84 102 ALA A N 1
ATOM 798 C CA . ALA A 1 102 ? -15.381 -3.334 9.055 1.00 61.84 102 ALA A CA 1
ATOM 799 C C . ALA A 1 102 ? -15.197 -4.626 8.237 1.00 61.84 102 ALA A C 1
ATOM 801 O O . ALA A 1 102 ? -14.402 -4.659 7.299 1.00 61.84 102 ALA A O 1
ATOM 802 N N . LEU A 1 103 ? -16.003 -5.656 8.517 1.00 66.62 103 LEU A N 1
ATOM 803 C CA . LEU A 1 103 ? -15.997 -6.906 7.751 1.00 66.62 103 LEU A CA 1
ATOM 804 C C . LEU A 1 103 ? -16.435 -6.702 6.297 1.00 66.62 103 LEU A C 1
ATOM 806 O O . LEU A 1 103 ? -15.844 -7.276 5.388 1.00 66.62 103 LEU A O 1
ATOM 810 N N . ARG A 1 104 ? -17.437 -5.851 6.046 1.00 73.31 104 ARG A N 1
ATOM 811 C CA . ARG A 1 104 ? -17.876 -5.542 4.678 1.00 73.31 104 ARG A CA 1
ATOM 812 C C . ARG A 1 104 ? -16.766 -4.857 3.876 1.00 73.31 104 ARG A C 1
ATOM 814 O O . ARG A 1 104 ? -16.541 -5.230 2.731 1.00 73.31 104 ARG A O 1
ATOM 821 N N . VAL A 1 105 ? -16.054 -3.905 4.480 1.00 69.69 105 VAL A N 1
ATOM 822 C CA . VAL A 1 105 ? -14.888 -3.249 3.870 1.00 69.69 105 VAL A CA 1
ATOM 823 C C . VAL A 1 105 ? -13.781 -4.268 3.605 1.00 69.69 105 VAL A C 1
ATOM 825 O O . VAL A 1 105 ? -13.271 -4.306 2.493 1.00 69.69 105 VAL A O 1
ATOM 828 N N . TYR A 1 106 ? -13.474 -5.149 4.562 1.00 70.00 106 TYR A N 1
ATOM 829 C CA . TYR A 1 106 ? -12.502 -6.231 4.379 1.00 70.00 106 TYR A CA 1
ATOM 830 C C . TYR A 1 106 ? -12.836 -7.124 3.174 1.00 70.00 106 TYR A C 1
ATOM 832 O O . TYR A 1 106 ? -11.974 -7.336 2.320 1.00 70.00 106 TYR A O 1
ATOM 840 N N . TYR A 1 107 ? -14.076 -7.612 3.067 1.00 76.50 107 TYR A N 1
ATOM 841 C CA . TYR A 1 107 ? -14.483 -8.486 1.963 1.00 76.50 107 TYR A CA 1
ATOM 842 C C . TYR A 1 107 ? -14.488 -7.770 0.610 1.00 76.50 1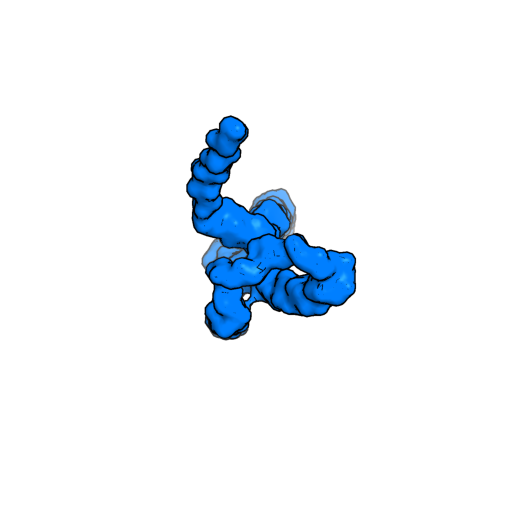07 TYR A C 1
ATOM 844 O O . TYR A 1 107 ? -14.057 -8.358 -0.376 1.00 76.50 107 TYR A O 1
ATOM 852 N N . ILE A 1 108 ? -14.922 -6.506 0.551 1.00 80.25 108 ILE A N 1
ATOM 853 C CA . ILE A 1 108 ? -14.894 -5.719 -0.693 1.00 80.25 108 ILE A CA 1
ATOM 854 C C . ILE A 1 108 ? -13.449 -5.488 -1.138 1.00 80.25 108 ILE A C 1
ATOM 856 O O . ILE A 1 108 ? -13.116 -5.717 -2.295 1.00 80.25 108 ILE A O 1
ATOM 860 N N . ILE A 1 109 ? -12.586 -5.067 -0.215 1.00 72.38 109 ILE A N 1
ATOM 861 C CA . ILE A 1 109 ? -11.185 -4.756 -0.494 1.00 72.38 109 ILE A CA 1
ATOM 862 C C . ILE A 1 109 ? -10.420 -6.008 -0.953 1.00 72.38 109 ILE A C 1
ATOM 864 O O . ILE A 1 109 ? -9.713 -5.951 -1.956 1.00 72.38 109 ILE A O 1
ATOM 868 N N . ASN A 1 110 ? -10.598 -7.149 -0.279 1.00 69.81 110 ASN A N 1
ATOM 869 C CA . ASN A 1 110 ? -9.959 -8.405 -0.687 1.00 69.81 110 ASN A CA 1
ATOM 870 C C . ASN A 1 110 ? -10.570 -8.977 -1.973 1.00 69.81 110 ASN A C 1
ATOM 872 O O . ASN A 1 110 ? -9.839 -9.502 -2.805 1.00 69.81 110 ASN A O 1
ATOM 876 N N . GLY A 1 111 ? -11.883 -8.841 -2.180 1.00 76.75 111 GLY A N 1
ATOM 877 C CA . GLY A 1 111 ? -12.534 -9.251 -3.424 1.00 76.75 111 GLY A CA 1
ATOM 878 C C . GLY A 1 111 ? -12.019 -8.465 -4.631 1.00 76.75 111 GLY A C 1
ATOM 879 O O . GLY A 1 111 ? -11.670 -9.059 -5.645 1.00 76.75 111 GLY A O 1
ATOM 880 N N . LEU A 1 112 ? -11.891 -7.140 -4.503 1.00 76.69 112 LEU A N 1
ATOM 881 C CA . LEU A 1 112 ? -11.280 -6.299 -5.536 1.00 76.69 112 LEU A CA 1
ATOM 882 C C . LEU A 1 112 ? -9.810 -6.655 -5.766 1.00 76.69 112 LEU A C 1
ATOM 884 O O . LEU A 1 112 ? -9.362 -6.646 -6.907 1.00 76.69 112 LEU A O 1
ATOM 888 N N . ALA A 1 113 ? -9.073 -6.991 -4.707 1.00 70.62 113 ALA A N 1
ATOM 889 C CA . ALA A 1 113 ? -7.681 -7.397 -4.824 1.00 70.62 113 ALA A CA 1
ATOM 890 C C . ALA A 1 113 ? -7.514 -8.715 -5.600 1.00 70.62 113 ALA A C 1
ATOM 892 O O . ALA A 1 113 ? -6.647 -8.795 -6.462 1.00 70.62 113 ALA A O 1
ATOM 893 N N . ILE A 1 114 ? -8.366 -9.713 -5.340 1.00 74.69 114 ILE A N 1
ATOM 894 C CA . ILE A 1 114 ? -8.370 -10.995 -6.065 1.00 74.69 114 ILE A CA 1
ATOM 895 C C . ILE A 1 114 ? -8.811 -10.818 -7.521 1.00 74.69 114 ILE A C 1
ATOM 897 O O . ILE A 1 114 ? -8.323 -11.525 -8.385 1.00 74.69 114 ILE A O 1
ATOM 901 N N . LEU A 1 115 ? -9.740 -9.903 -7.808 1.00 76.81 115 LEU A N 1
ATOM 902 C CA . LEU A 1 115 ? -10.182 -9.647 -9.184 1.00 76.81 115 LEU A CA 1
ATOM 903 C C . LEU A 1 115 ? -9.160 -8.853 -10.004 1.00 76.81 115 LEU A C 1
ATOM 905 O O . LEU A 1 115 ? -9.164 -8.938 -11.230 1.00 76.81 115 LEU A O 1
ATOM 909 N N . ALA A 1 116 ? -8.353 -8.024 -9.343 1.00 71.56 116 ALA A N 1
ATOM 910 C CA . ALA A 1 116 ? -7.352 -7.194 -10.000 1.00 71.56 116 ALA A CA 1
ATOM 911 C C . ALA A 1 116 ? -5.998 -7.903 -10.178 1.00 71.56 116 ALA A C 1
ATOM 913 O O . ALA A 1 116 ? -5.222 -7.483 -11.037 1.00 71.56 116 ALA A O 1
ATOM 914 N N . GLY A 1 117 ? -5.705 -8.917 -9.356 1.00 56.28 117 GLY A N 1
ATOM 915 C CA . GLY A 1 117 ? -4.516 -9.774 -9.454 1.00 56.28 117 GLY A CA 1
ATOM 916 C C . GLY A 1 117 ? -4.757 -11.007 -10.308 1.00 56.28 117 GLY A C 1
ATOM 917 O O . GLY A 1 117 ? -3.803 -11.396 -11.014 1.00 56.28 117 GLY A O 1
#

Sequence (117 aa):
MMMLSNGRSNSVKNWMSLLRFPNLAIIILTQYLLGYGIIRPMMLMQHVAPPLGHLNFLILVLVTVFIAAGGYIINDHFDVNTDRKNKAGKNMLEGKISVRIALRVYYIINGLAILAG

Radius of gyration: 19.74 Å; chains: 1; bounding box: 41×36×59 Å

Foldseek 3Di:
DDDPPPDPPPLVVVLCVQLVVVVLVVLLVVLCCCQVVPQCVVCVVVVHHRPDDPVLSVLVSLLVSLQSSLVSLVVVVVVLVVVVVVDDPPSPPPPDDDPVVSVVSNCVSNVSSVVSD

pLDDT: mean 72.97, std 18.07, range [36.78, 97.44]